Protein AF-A0A3D3JP05-F1 (afdb_monomer_lite)

Radius of gyration: 22.8 Å; chains: 1; bounding box: 66×20×70 Å

Sequence (105 aa):
MFNLRNLLFALTCVLISSRASADYRTYVIRPAINDNSILEGEALPVECREETVMSIMCARGEYEPASFLVETDEPLKQVMVQPGPLKGVAGELPADAVDVRIAQR

Foldseek 3Di:
DDDDDDDDPPPPPPPPPPPPPQPKFKWWFPPQDDPDDDDPPDDDDPRTHRDDDDDDDDDVPDDDGGDMDIGHPDDDDPDDDFFQWDQDPVGIDHSVVDDDDDDDD

Secondary structure (DSSP, 8-state):
-----------------------EEEEEESSSS-S----TTSPPPTTEEE-S-------TT------EEEEESSPPSS----PPPEEETTEEE-GGGS-------

pLDDT: mean 81.55, std 18.35, range [37.72, 96.75]

Structure (mmCIF, N/CA/C/O backbone):
data_AF-A0A3D3JP05-F1
#
_entry.id   AF-A0A3D3JP05-F1
#
loop_
_atom_site.group_PDB
_atom_site.id
_atom_site.type_symbol
_atom_site.label_atom_id
_atom_site.label_alt_id
_atom_site.label_comp_id
_atom_site.label_asym_id
_atom_site.label_entity_id
_atom_site.label_seq_id
_atom_site.pdbx_PDB_ins_code
_atom_site.Cartn_x
_atom_site.Cartn_y
_atom_site.Cartn_z
_atom_site.occupancy
_atom_site.B_iso_or_equiv
_atom_site.auth_seq_id
_atom_site.auth_comp_id
_atom_site.auth_asym_id
_atom_site.auth_atom_id
_atom_site.pdbx_PDB_model_num
ATOM 1 N N . MET A 1 1 ? -50.451 3.640 -50.622 1.00 46.75 1 MET A N 1
ATOM 2 C CA . MET A 1 1 ? -48.976 3.557 -50.782 1.00 46.75 1 MET A CA 1
ATOM 3 C C . MET A 1 1 ? -48.352 4.836 -50.233 1.00 46.75 1 MET A C 1
ATOM 5 O O . MET A 1 1 ? -49.026 5.850 -50.328 1.00 46.75 1 MET A O 1
ATOM 9 N N . PHE A 1 2 ? -47.120 4.753 -49.697 1.00 38.44 2 PHE A N 1
ATOM 10 C CA . PHE A 1 2 ? -46.398 5.682 -48.784 1.00 38.44 2 PHE A CA 1
ATOM 11 C C . PHE A 1 2 ? -46.774 5.470 -47.309 1.00 38.44 2 PHE A C 1
ATOM 13 O O . PHE A 1 2 ? -47.806 5.956 -46.878 1.00 38.44 2 PHE A O 1
ATOM 20 N N . ASN A 1 3 ? -46.138 4.641 -46.476 1.00 37.72 3 ASN A N 1
ATOM 21 C CA . ASN A 1 3 ? -44.816 4.011 -46.298 1.00 37.72 3 ASN A CA 1
ATOM 22 C C . ASN A 1 3 ? -44.090 4.584 -45.061 1.00 37.72 3 ASN A C 1
ATOM 24 O O . ASN A 1 3 ? -43.830 5.776 -44.942 1.00 37.72 3 ASN A O 1
ATOM 28 N N . LEU A 1 4 ? -43.855 3.655 -44.141 1.00 47.78 4 LEU A N 1
ATOM 29 C CA . LEU A 1 4 ? -43.302 3.717 -42.794 1.00 47.78 4 LEU A CA 1
ATOM 30 C C . LEU A 1 4 ? -41.854 4.238 -42.801 1.00 47.78 4 LEU A C 1
ATOM 32 O O . LEU A 1 4 ? -41.105 3.826 -43.686 1.00 47.78 4 LEU A O 1
ATOM 36 N N . ARG A 1 5 ? -41.437 5.045 -41.805 1.00 44.75 5 ARG A N 1
ATOM 37 C CA . ARG A 1 5 ? -40.133 4.913 -41.098 1.00 44.75 5 ARG A CA 1
ATOM 38 C C . ARG A 1 5 ? -39.835 6.064 -40.124 1.00 44.75 5 ARG A C 1
ATOM 40 O O . ARG A 1 5 ? -39.531 7.175 -40.529 1.00 44.75 5 ARG A O 1
ATOM 47 N N . ASN A 1 6 ? -39.855 5.692 -38.845 1.00 44.34 6 ASN A N 1
ATOM 48 C CA . ASN A 1 6 ? -38.905 6.031 -37.781 1.00 44.34 6 ASN A CA 1
ATOM 49 C C . ASN A 1 6 ? -38.392 7.474 -37.669 1.00 44.34 6 ASN A C 1
ATOM 51 O O . ASN A 1 6 ? -37.478 7.864 -38.391 1.00 44.34 6 ASN A O 1
ATOM 55 N N . LEU A 1 7 ? -38.806 8.160 -36.599 1.00 48.72 7 LEU A N 1
ATOM 56 C CA . LEU A 1 7 ? -37.934 9.124 -35.934 1.00 48.72 7 LEU A CA 1
ATOM 57 C C . LEU A 1 7 ? -37.653 8.637 -34.508 1.00 48.72 7 LEU A C 1
ATOM 59 O O . LEU A 1 7 ? -38.525 8.591 -33.644 1.00 48.72 7 LEU A O 1
ATOM 63 N N . LEU A 1 8 ? -36.419 8.171 -34.351 1.00 44.94 8 LEU A N 1
ATOM 64 C CA . LEU A 1 8 ? -35.802 7.600 -33.163 1.00 44.94 8 LEU A CA 1
ATOM 65 C C . LEU A 1 8 ? -35.765 8.648 -32.032 1.00 44.94 8 LEU A C 1
ATOM 67 O O . LEU A 1 8 ? -35.147 9.699 -32.191 1.00 44.94 8 LEU A O 1
ATOM 71 N N . PHE A 1 9 ? -36.365 8.348 -30.879 1.00 44.19 9 PHE A N 1
ATOM 72 C CA . PHE A 1 9 ? -36.049 9.031 -29.621 1.00 44.19 9 PHE A CA 1
ATOM 73 C C . PHE A 1 9 ? -34.680 8.525 -29.145 1.00 44.19 9 PHE A C 1
ATOM 75 O O . PHE A 1 9 ? -34.573 7.445 -28.567 1.00 44.19 9 PHE A O 1
ATOM 82 N N . ALA A 1 10 ? -33.615 9.275 -29.424 1.00 48.12 10 ALA A N 1
ATOM 83 C CA . ALA A 1 10 ? -32.306 9.020 -28.835 1.00 48.12 10 ALA A CA 1
ATOM 84 C C . ALA A 1 10 ? -32.294 9.580 -27.405 1.00 48.12 10 ALA A C 1
ATOM 86 O O . ALA A 1 10 ? -32.023 10.757 -27.183 1.00 48.12 10 ALA A O 1
ATOM 87 N N . LEU A 1 11 ? -32.631 8.732 -26.432 1.00 46.31 11 LEU A N 1
ATOM 88 C CA . LEU A 1 11 ? -32.405 9.005 -25.017 1.00 46.31 11 LEU A CA 1
ATOM 89 C C . LEU A 1 11 ? -30.895 8.897 -24.754 1.00 46.31 11 LEU A C 1
ATOM 91 O O . LEU A 1 11 ? -30.369 7.819 -24.488 1.00 46.31 11 LEU A O 1
ATOM 95 N N . THR A 1 12 ? -30.169 10.005 -24.883 1.00 52.84 12 THR A N 1
ATOM 96 C CA . THR A 1 12 ? -28.778 10.104 -24.430 1.00 52.84 12 THR A CA 1
ATOM 97 C C . THR A 1 12 ? -28.751 10.053 -22.905 1.00 52.84 12 THR A C 1
ATOM 99 O O . THR A 1 12 ? -28.879 11.078 -22.238 1.00 52.84 12 THR A O 1
ATOM 102 N N . CYS A 1 13 ? -28.588 8.854 -22.345 1.00 43.12 13 CYS A N 1
ATOM 103 C CA . CYS A 1 13 ? -28.162 8.682 -20.959 1.00 43.12 13 CYS A CA 1
ATOM 104 C C . CYS A 1 13 ? -26.734 9.221 -20.821 1.00 43.12 13 CYS A C 1
ATOM 106 O O . CYS A 1 13 ? -25.762 8.530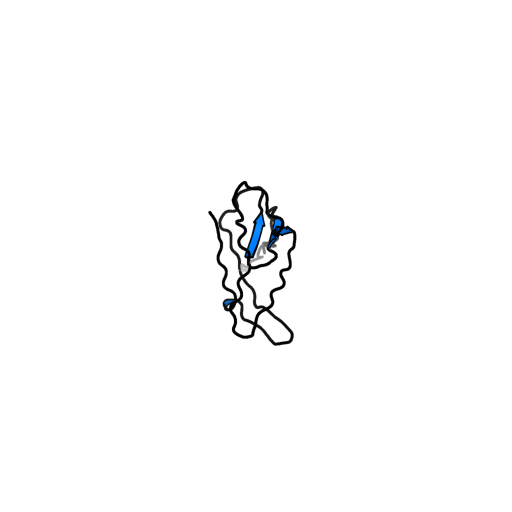 -21.118 1.00 43.12 13 CYS A O 1
ATOM 108 N N . VAL A 1 14 ? -26.606 10.471 -20.381 1.00 52.84 14 VAL A N 1
ATOM 109 C CA . VAL A 1 14 ? -25.345 10.991 -19.853 1.00 52.84 14 VAL A CA 1
ATOM 110 C C . VAL A 1 14 ? -25.109 10.274 -18.526 1.00 52.84 14 VAL A C 1
ATOM 112 O O . VAL A 1 14 ? -25.759 10.570 -17.526 1.00 52.84 14 VAL A O 1
ATOM 115 N N . LEU A 1 15 ? -24.217 9.282 -18.527 1.00 47.06 15 LEU A N 1
ATOM 116 C CA . LEU A 1 15 ? -23.717 8.662 -17.304 1.00 47.06 15 LEU A CA 1
ATOM 117 C C . LEU A 1 15 ? -22.841 9.693 -16.587 1.00 47.06 15 LEU A C 1
ATOM 119 O O . LEU A 1 15 ? -21.645 9.813 -16.845 1.00 47.06 15 LEU A O 1
ATOM 123 N N . ILE A 1 16 ? -23.456 10.481 -15.709 1.00 52.28 16 ILE A N 1
ATOM 124 C CA . ILE A 1 16 ? -22.732 11.291 -14.736 1.00 52.28 16 IL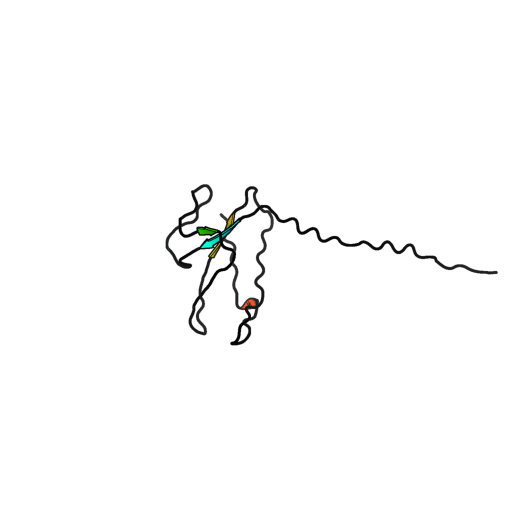E A CA 1
ATOM 125 C C . ILE A 1 16 ? -22.159 10.297 -13.725 1.00 52.28 16 ILE A C 1
ATOM 127 O O . ILE A 1 16 ? -22.857 9.858 -12.814 1.00 52.28 16 ILE A O 1
ATOM 131 N N . SER A 1 17 ? -20.900 9.898 -13.907 1.00 47.59 17 SER A N 1
ATOM 132 C CA . SER A 1 17 ? -20.149 9.174 -12.879 1.00 47.59 17 SER A CA 1
ATOM 133 C C . SER A 1 17 ? -19.90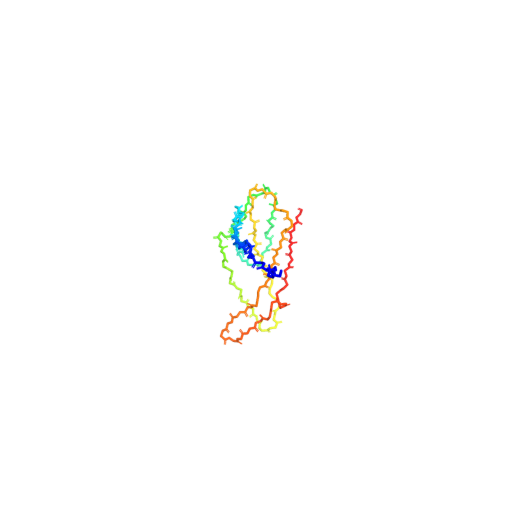5 10.118 -11.706 1.00 47.59 17 SER A C 1
ATOM 135 O O . SER A 1 17 ? -18.857 10.754 -11.607 1.00 47.59 17 SER A O 1
ATOM 137 N N . SER A 1 18 ? -20.882 10.238 -10.810 1.00 46.22 18 SER A N 1
ATOM 138 C CA . SER A 1 18 ? -20.650 10.774 -9.478 1.00 46.22 18 SER A CA 1
ATOM 139 C C . SER A 1 18 ? -19.718 9.798 -8.764 1.00 46.22 18 SER A C 1
ATOM 141 O O . SER A 1 18 ? -20.155 8.745 -8.299 1.00 46.22 18 SER A O 1
ATOM 143 N N . ARG A 1 19 ? -18.420 10.112 -8.694 1.00 47.72 19 ARG A N 1
ATOM 144 C CA . ARG A 1 19 ? -17.572 9.509 -7.666 1.00 47.72 19 ARG A CA 1
ATOM 145 C C . ARG A 1 19 ? -18.131 10.004 -6.340 1.00 47.72 19 ARG A C 1
ATOM 147 O O . ARG A 1 19 ? -17.899 11.151 -5.973 1.00 47.72 19 ARG A O 1
ATOM 154 N N . ALA A 1 20 ? -18.913 9.168 -5.668 1.00 47.81 20 ALA A N 1
ATOM 155 C CA . ALA A 1 20 ? -19.119 9.334 -4.244 1.00 47.81 20 ALA A CA 1
ATOM 156 C C . ALA A 1 20 ? -17.721 9.255 -3.622 1.00 47.81 20 ALA A C 1
ATOM 158 O O . ALA A 1 20 ? -17.103 8.190 -3.622 1.00 47.81 20 ALA A O 1
ATOM 159 N N . SER A 1 21 ? -17.172 10.399 -3.214 1.00 52.78 21 SER A N 1
ATOM 160 C CA . SER A 1 21 ? -16.059 10.390 -2.277 1.00 52.78 21 SER A CA 1
ATOM 161 C C . SER A 1 21 ? -16.667 9.848 -0.998 1.00 52.78 21 SER A C 1
ATOM 163 O O . SER A 1 21 ? -17.464 10.537 -0.371 1.00 52.78 21 SER A O 1
ATOM 165 N N . ALA A 1 22 ? -16.416 8.579 -0.687 1.00 60.94 22 ALA A N 1
ATOM 166 C CA . ALA A 1 22 ? -16.654 8.127 0.671 1.00 60.94 22 ALA A CA 1
ATOM 167 C C . ALA A 1 22 ? -15.779 9.003 1.582 1.00 60.94 22 ALA A C 1
ATOM 169 O O . ALA A 1 22 ? -14.637 9.300 1.221 1.00 60.94 22 ALA A O 1
ATOM 170 N N . ASP A 1 23 ? -16.326 9.465 2.701 1.00 82.31 23 ASP A N 1
ATOM 171 C CA . ASP A 1 23 ? -15.548 10.201 3.691 1.00 82.31 23 ASP A CA 1
ATOM 172 C C . ASP A 1 23 ? -14.596 9.203 4.360 1.00 82.31 23 ASP A C 1
ATOM 174 O O . ASP A 1 23 ? -14.984 8.398 5.205 1.00 82.31 23 ASP A O 1
ATOM 178 N N . TYR A 1 24 ? -13.352 9.187 3.885 1.00 88.38 24 TYR A N 1
ATOM 179 C CA . TYR A 1 24 ? -12.271 8.394 4.450 1.00 88.38 24 TYR A CA 1
ATOM 180 C C . TYR A 1 24 ? -10.992 9.220 4.518 1.00 88.38 24 TYR A C 1
ATOM 182 O O . TYR A 1 24 ? -10.755 10.115 3.702 1.00 88.38 24 TYR A O 1
ATOM 190 N N . ARG A 1 25 ? -10.136 8.877 5.476 1.00 92.31 25 ARG A N 1
ATOM 191 C CA . ARG A 1 25 ? -8.777 9.402 5.594 1.00 92.31 25 ARG A CA 1
ATOM 192 C C . ARG A 1 25 ? -7.779 8.320 5.239 1.00 92.31 25 ARG A C 1
ATOM 194 O O . ARG A 1 25 ? -8.009 7.137 5.481 1.00 92.31 25 ARG A O 1
ATOM 201 N N . THR A 1 26 ? -6.664 8.726 4.650 1.00 93.94 26 THR A N 1
ATOM 202 C CA . THR A 1 26 ? -5.575 7.815 4.297 1.00 93.94 26 THR A CA 1
ATOM 203 C C . THR A 1 26 ? -4.341 8.145 5.103 1.00 93.94 26 THR A C 1
ATOM 205 O O . THR A 1 26 ? -3.954 9.311 5.193 1.00 93.94 26 THR A O 1
ATOM 208 N N . TYR A 1 27 ? -3.688 7.109 5.615 1.00 95.56 27 TYR A N 1
ATOM 209 C CA . TYR A 1 27 ? -2.431 7.253 6.327 1.00 95.56 27 TYR A CA 1
ATOM 210 C C . TYR A 1 27 ? -1.347 6.397 5.688 1.00 95.56 27 TYR A C 1
ATOM 212 O O . TYR A 1 27 ? -1.556 5.221 5.384 1.00 95.56 27 TYR A O 1
ATOM 220 N N . VAL A 1 28 ? -0.161 6.977 5.540 1.00 95.44 28 VAL A N 1
ATOM 221 C CA . VAL A 1 28 ? 1.073 6.253 5.235 1.00 95.44 28 VAL A CA 1
ATOM 222 C C . VAL A 1 28 ? 1.746 5.894 6.554 1.00 95.44 28 VAL A C 1
ATOM 224 O O . VAL A 1 28 ? 1.905 6.749 7.423 1.00 95.44 28 VAL A O 1
ATOM 227 N N . ILE A 1 29 ? 2.168 4.640 6.697 1.00 94.06 29 ILE A N 1
ATOM 228 C CA . ILE A 1 29 ? 2.861 4.164 7.898 1.00 94.06 29 ILE A CA 1
ATOM 229 C C . ILE A 1 29 ? 4.368 4.390 7.728 1.00 94.06 29 ILE A C 1
ATOM 231 O O . ILE A 1 29 ? 4.967 3.917 6.758 1.00 94.06 29 ILE A O 1
ATOM 235 N N . ARG A 1 30 ? 4.992 5.139 8.649 1.00 92.00 30 ARG A N 1
ATOM 236 C CA . ARG A 1 30 ? 6.434 5.438 8.624 1.00 92.00 30 ARG A CA 1
ATOM 237 C C . ARG A 1 30 ? 7.093 5.221 9.996 1.00 92.00 30 ARG A C 1
ATOM 239 O O . ARG A 1 30 ? 6.728 5.932 10.929 1.00 92.00 30 ARG A O 1
ATOM 246 N N . PRO A 1 31 ? 8.137 4.373 10.100 1.00 91.25 31 PRO A N 1
ATOM 247 C CA . PRO A 1 31 ? 8.753 3.605 9.011 1.00 91.25 31 PRO A CA 1
ATOM 248 C C . PRO A 1 31 ? 7.828 2.488 8.500 1.00 91.25 31 PRO A C 1
ATOM 250 O O . PRO A 1 31 ? 6.969 2.018 9.239 1.00 91.25 31 PRO A O 1
ATOM 253 N N . ALA A 1 32 ? 7.992 2.092 7.232 1.00 86.31 32 ALA A N 1
ATOM 254 C CA . ALA A 1 32 ? 7.110 1.121 6.569 1.00 86.31 32 ALA A CA 1
ATOM 255 C C . ALA A 1 32 ? 7.114 -0.260 7.249 1.00 86.31 32 ALA A C 1
ATOM 257 O O . ALA A 1 32 ? 6.092 -0.943 7.261 1.00 86.31 32 ALA A O 1
ATOM 258 N N . ILE A 1 33 ? 8.251 -0.630 7.843 1.00 85.12 33 ILE A N 1
ATOM 259 C CA . ILE A 1 33 ? 8.435 -1.838 8.646 1.00 85.12 33 ILE A CA 1
ATOM 260 C C . ILE A 1 33 ? 8.669 -1.396 10.093 1.00 85.12 33 ILE A C 1
ATOM 262 O O . ILE A 1 33 ? 9.639 -0.690 10.378 1.00 85.12 33 ILE A O 1
ATOM 266 N N . ASN A 1 34 ? 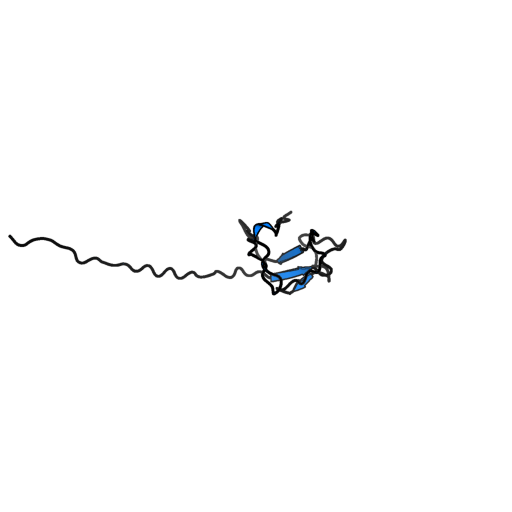7.763 -1.777 10.991 1.00 88.19 34 ASN A N 1
ATOM 267 C CA . ASN A 1 34 ? 7.847 -1.526 12.429 1.00 88.19 34 ASN A CA 1
ATOM 268 C C . ASN A 1 34 ? 7.059 -2.590 13.216 1.00 88.19 34 ASN A C 1
ATOM 270 O O . ASN A 1 34 ? 6.266 -3.329 12.633 1.00 88.19 34 ASN A O 1
ATOM 274 N N . ASP A 1 35 ? 7.277 -2.642 14.533 1.00 88.69 35 ASP A N 1
ATOM 275 C CA . ASP A 1 35 ? 6.636 -3.604 15.444 1.00 88.69 35 ASP A CA 1
ATOM 276 C C . ASP A 1 35 ? 5.346 -3.062 16.097 1.00 88.69 35 ASP A C 1
ATOM 278 O O . ASP A 1 35 ? 4.784 -3.688 16.999 1.00 88.69 35 ASP A O 1
ATOM 282 N N . ASN A 1 36 ? 4.861 -1.891 15.671 1.00 86.81 36 ASN A N 1
ATOM 283 C CA . ASN A 1 36 ? 3.687 -1.262 16.265 1.00 86.81 36 ASN A CA 1
ATOM 284 C C . ASN A 1 36 ? 2.410 -1.801 15.619 1.00 86.81 36 ASN A C 1
ATOM 286 O O . ASN A 1 36 ? 2.219 -1.755 14.404 1.00 86.81 36 ASN A O 1
ATOM 290 N N . SER A 1 37 ? 1.501 -2.297 16.454 1.00 87.19 37 SER A N 1
ATOM 291 C CA . SER A 1 37 ? 0.197 -2.771 15.995 1.00 87.19 37 SER A CA 1
ATOM 292 C C . SER A 1 37 ? -0.761 -1.599 15.777 1.00 87.19 37 SER A C 1
ATOM 294 O O . SER A 1 37 ? -0.824 -0.690 16.599 1.00 87.19 37 SER A O 1
ATOM 296 N N . ILE A 1 38 ? -1.542 -1.653 14.697 1.00 88.50 38 ILE A N 1
ATOM 297 C CA . ILE A 1 38 ? -2.700 -0.777 14.480 1.00 88.50 38 ILE A CA 1
ATOM 298 C C . ILE A 1 38 ? -3.939 -1.607 14.804 1.00 88.50 38 ILE A C 1
ATOM 300 O O . ILE A 1 38 ? -4.237 -2.576 14.102 1.00 88.50 38 ILE A O 1
ATOM 304 N N . LEU A 1 39 ? -4.612 -1.270 15.902 1.00 85.44 39 LEU A N 1
ATOM 305 C CA . LEU A 1 39 ? -5.751 -2.016 16.433 1.00 85.44 39 LEU A CA 1
ATOM 306 C C . LEU A 1 39 ? -7.038 -1.194 16.308 1.00 85.44 39 LEU A C 1
ATOM 308 O O . LEU A 1 39 ? -7.030 0.026 16.452 1.00 85.44 39 LEU A O 1
ATOM 312 N N . GLU A 1 40 ? -8.150 -1.873 16.030 1.00 82.75 40 GLU A N 1
ATOM 313 C CA . GLU A 1 40 ? -9.466 -1.238 15.945 1.00 82.75 40 GLU A CA 1
ATOM 314 C C . GLU A 1 40 ? -9.871 -0.631 17.297 1.00 82.75 40 GLU A C 1
ATOM 316 O O . GLU A 1 40 ? -9.741 -1.272 18.341 1.00 82.75 40 GLU A O 1
ATOM 321 N N . GLY A 1 41 ? -10.373 0.606 17.275 1.00 83.12 41 GLY A N 1
ATOM 322 C CA . GLY A 1 41 ? -10.833 1.321 18.470 1.00 83.12 41 GLY A CA 1
ATOM 323 C C . GLY A 1 41 ? -9.721 1.908 19.345 1.00 83.12 41 GLY A C 1
ATOM 324 O O . GLY A 1 41 ? -10.023 2.598 20.319 1.00 83.12 41 GLY A O 1
ATOM 325 N N . GLU A 1 42 ? -8.452 1.677 19.005 1.00 89.69 42 GLU A N 1
ATOM 326 C CA . GLU A 1 42 ? -7.312 2.314 19.661 1.00 89.69 42 GLU A CA 1
ATOM 327 C C . GLU A 1 42 ? -6.893 3.597 18.933 1.00 89.69 42 GLU A C 1
ATOM 329 O O . GLU A 1 42 ? -7.189 3.805 17.756 1.00 89.69 42 GLU A O 1
ATOM 334 N N . ALA A 1 43 ? -6.202 4.487 19.648 1.00 91.38 43 ALA A N 1
ATOM 335 C CA . ALA A 1 43 ? -5.642 5.683 19.033 1.00 91.38 43 ALA A CA 1
ATOM 336 C C . ALA A 1 43 ? -4.584 5.297 17.991 1.00 91.38 43 ALA A C 1
ATOM 338 O O . ALA A 1 43 ? -3.746 4.430 18.247 1.00 91.38 43 ALA A O 1
ATOM 339 N N . LEU A 1 44 ? -4.594 5.974 16.839 1.00 92.44 44 LEU A N 1
ATOM 340 C CA . LEU A 1 44 ? -3.595 5.729 15.805 1.00 92.44 44 LEU A CA 1
ATOM 341 C C . LEU A 1 44 ? -2.183 6.041 16.332 1.00 92.44 44 LEU A C 1
ATOM 343 O O . LEU A 1 44 ? -1.976 7.094 16.949 1.00 92.44 44 LEU A O 1
ATOM 347 N N . PRO A 1 45 ? -1.206 5.151 16.093 1.00 92.50 45 PRO A N 1
ATOM 348 C CA . PRO A 1 45 ? 0.166 5.364 16.527 1.00 92.50 45 PRO A CA 1
ATOM 349 C C . PRO A 1 45 ? 0.822 6.499 15.720 1.00 92.50 45 PRO A C 1
ATOM 351 O O . PRO A 1 45 ? 0.369 6.859 14.632 1.00 92.50 45 PRO A O 1
ATOM 354 N N . VAL A 1 46 ? 1.907 7.083 16.240 1.00 93.69 46 VAL A N 1
ATOM 355 C CA . VAL A 1 46 ? 2.569 8.268 15.645 1.00 93.69 46 VAL A CA 1
ATOM 356 C C . VAL A 1 46 ? 3.153 8.002 14.248 1.00 93.69 46 VAL A C 1
ATOM 358 O O . VAL A 1 46 ? 3.412 8.920 13.468 1.00 93.69 46 VAL A O 1
ATOM 361 N N . GLU A 1 47 ? 3.358 6.732 13.918 1.00 94.31 47 GLU A N 1
ATOM 362 C CA . GLU A 1 47 ? 3.804 6.244 12.622 1.00 94.31 47 GLU A CA 1
ATOM 363 C C . GLU A 1 47 ? 2.740 6.432 11.531 1.00 94.31 47 GLU A C 1
ATOM 365 O O . GLU A 1 47 ? 3.103 6.517 10.357 1.00 94.31 47 GLU A O 1
ATOM 370 N N . CYS A 1 48 ? 1.452 6.520 11.889 1.00 95.06 48 CYS A N 1
ATOM 371 C CA . CYS A 1 48 ? 0.355 6.806 10.966 1.00 95.06 48 CYS A CA 1
ATOM 372 C C . CYS A 1 48 ? 0.346 8.293 10.604 1.00 95.06 48 CYS A C 1
ATOM 374 O O . CYS A 1 48 ? -0.151 9.137 11.349 1.00 95.06 48 CYS A O 1
ATOM 376 N N . ARG A 1 49 ? 0.873 8.627 9.426 1.00 95.19 49 ARG A N 1
ATOM 377 C CA . ARG A 1 49 ? 0.909 10.004 8.923 1.00 95.19 49 ARG A CA 1
ATOM 378 C C . ARG A 1 49 ? -0.189 10.220 7.910 1.00 95.19 49 ARG A C 1
ATOM 380 O O . ARG A 1 49 ? -0.270 9.457 6.953 1.00 95.19 49 ARG A O 1
ATOM 387 N N . GLU A 1 50 ? -0.997 11.256 8.109 1.00 95.06 50 GLU A N 1
ATOM 388 C CA . GLU A 1 50 ? -2.052 11.646 7.173 1.00 95.06 50 GLU A CA 1
ATOM 389 C C . GLU A 1 50 ? -1.419 12.159 5.868 1.00 95.06 50 GLU A C 1
ATOM 391 O O . GLU A 1 50 ? -1.093 13.332 5.699 1.00 95.06 50 GLU A O 1
ATOM 396 N N . GLU A 1 51 ? -1.154 11.221 4.966 1.00 93.44 51 GLU A N 1
ATOM 397 C CA . GLU A 1 51 ? -0.423 11.391 3.718 1.00 93.44 51 GLU A CA 1
ATOM 398 C C . GLU A 1 51 ? -1.074 10.494 2.659 1.00 93.44 51 GLU A C 1
ATOM 400 O O . GLU A 1 51 ? -1.665 9.454 2.954 1.00 93.44 51 GLU A O 1
ATOM 405 N N . THR A 1 52 ? -0.923 10.877 1.395 1.00 92.94 52 THR A N 1
ATOM 406 C CA . THR A 1 52 ? -1.415 10.106 0.239 1.00 92.94 52 THR A CA 1
ATOM 407 C C . THR A 1 52 ? -0.281 9.537 -0.611 1.00 92.94 52 THR A C 1
ATOM 409 O O . THR A 1 52 ? -0.528 8.815 -1.575 1.00 92.94 52 THR A O 1
ATOM 412 N N . VAL A 1 53 ? 0.971 9.863 -0.270 1.00 92.50 53 VAL A N 1
ATOM 413 C CA . VAL A 1 53 ? 2.160 9.482 -1.035 1.00 92.50 53 VAL A CA 1
ATOM 414 C C . VAL A 1 53 ? 3.145 8.761 -0.131 1.00 92.50 53 VAL A C 1
ATOM 416 O O . VAL A 1 53 ? 3.690 9.327 0.814 1.00 92.50 53 VAL A O 1
ATOM 419 N N . MET A 1 54 ? 3.424 7.512 -0.480 1.00 91.38 54 MET A N 1
ATOM 420 C CA . MET A 1 54 ? 4.441 6.692 0.159 1.00 91.38 54 MET A CA 1
ATOM 421 C C . MET A 1 54 ? 5.692 6.633 -0.720 1.00 91.38 54 MET A C 1
ATOM 423 O O . MET A 1 54 ? 5.600 6.536 -1.943 1.00 91.38 54 MET A O 1
ATOM 427 N N . SER A 1 55 ? 6.870 6.685 -0.100 1.00 90.00 55 SER A N 1
ATOM 428 C CA . SER A 1 55 ? 8.151 6.506 -0.788 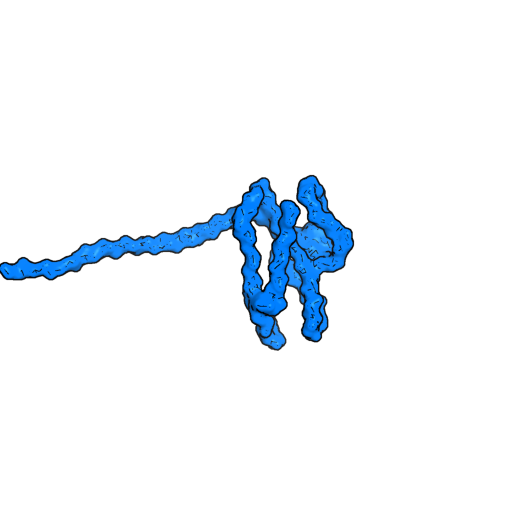1.00 90.00 55 SER A CA 1
ATOM 429 C C . SER A 1 55 ? 8.848 5.281 -0.221 1.00 90.00 55 SER A C 1
ATOM 431 O O . SER A 1 55 ? 9.091 5.223 0.982 1.00 90.00 55 SER A O 1
ATOM 433 N N . ILE A 1 56 ? 9.160 4.331 -1.096 1.00 89.19 56 ILE A N 1
ATOM 434 C CA . ILE A 1 56 ? 9.783 3.052 -0.759 1.00 89.19 56 ILE A CA 1
ATOM 435 C C . ILE A 1 56 ? 11.119 2.976 -1.497 1.00 89.19 56 ILE A C 1
ATOM 437 O O . ILE A 1 56 ? 11.213 3.382 -2.658 1.00 89.19 56 ILE A O 1
ATOM 441 N N . MET A 1 57 ? 12.150 2.480 -0.820 1.00 88.50 57 MET A N 1
ATOM 442 C CA . MET A 1 57 ? 13.463 2.226 -1.402 1.00 88.50 57 MET A CA 1
ATOM 443 C C . MET A 1 57 ? 13.797 0.754 -1.208 1.00 88.50 57 MET A C 1
ATOM 445 O O . MET A 1 57 ? 13.750 0.271 -0.086 1.00 88.50 57 MET A O 1
ATOM 449 N N . CYS A 1 58 ? 14.165 0.078 -2.290 1.00 89.12 58 CYS A N 1
ATOM 450 C CA . CYS A 1 58 ? 14.557 -1.325 -2.270 1.00 89.12 58 CYS A CA 1
ATOM 451 C C . CYS A 1 58 ? 15.659 -1.595 -3.300 1.00 89.12 58 CYS A C 1
ATOM 453 O O . CYS A 1 58 ? 15.883 -0.811 -4.234 1.00 89.12 58 CYS A O 1
ATOM 455 N N . ALA A 1 59 ? 16.370 -2.707 -3.133 1.00 92.19 59 ALA A N 1
ATOM 456 C CA . ALA A 1 59 ? 17.301 -3.207 -4.129 1.00 92.19 59 ALA A CA 1
ATOM 457 C C . ALA A 1 59 ? 16.556 -3.795 -5.343 1.00 92.19 59 ALA A C 1
ATOM 459 O O . ALA A 1 59 ? 15.392 -4.190 -5.286 1.00 92.19 59 ALA A O 1
ATOM 460 N N . ARG A 1 60 ? 17.241 -3.892 -6.490 1.00 89.75 60 ARG A N 1
ATOM 461 C CA . ARG A 1 60 ? 16.656 -4.541 -7.674 1.00 89.75 60 ARG A CA 1
ATOM 462 C C . ARG A 1 60 ? 16.384 -6.019 -7.383 1.00 89.75 60 ARG A C 1
ATOM 464 O O . ARG A 1 60 ? 17.307 -6.744 -7.028 1.00 89.75 60 ARG A O 1
ATOM 471 N N . GLY A 1 61 ? 15.147 -6.454 -7.617 1.00 90.81 61 GLY A N 1
ATOM 472 C CA . GLY A 1 61 ? 14.711 -7.834 -7.379 1.00 90.81 61 GLY A CA 1
ATOM 473 C C . GLY A 1 61 ? 14.332 -8.134 -5.927 1.00 90.81 61 GLY A C 1
ATOM 474 O O . GLY A 1 61 ? 13.948 -9.262 -5.636 1.00 90.81 61 GLY A O 1
ATOM 475 N N . GLU A 1 62 ? 14.426 -7.150 -5.030 1.00 93.31 62 GLU A N 1
ATOM 476 C CA . GLU A 1 62 ? 13.935 -7.267 -3.661 1.00 93.31 62 GLU A CA 1
ATOM 477 C C . GLU A 1 62 ? 12.415 -7.099 -3.617 1.00 93.31 62 GLU A C 1
ATOM 479 O O . GLU A 1 62 ? 11.840 -6.278 -4.335 1.00 93.31 62 GLU A O 1
ATOM 484 N N . TYR A 1 63 ? 11.777 -7.885 -2.753 1.00 92.50 63 TYR A N 1
ATOM 485 C CA . TYR A 1 63 ? 10.387 -7.686 -2.378 1.00 92.50 63 TYR A CA 1
ATOM 486 C C . TYR A 1 63 ? 10.352 -6.823 -1.117 1.00 92.50 63 TYR A C 1
ATOM 488 O O . TYR A 1 63 ? 10.804 -7.269 -0.064 1.00 92.50 63 TYR A O 1
ATOM 496 N N . GLU A 1 64 ? 9.801 -5.617 -1.225 1.00 93.12 64 GLU A N 1
ATOM 497 C CA . GLU A 1 64 ? 9.756 -4.654 -0.124 1.00 93.12 64 GLU A CA 1
ATOM 498 C C . GLU A 1 64 ? 8.304 -4.428 0.324 1.00 93.12 64 GLU A C 1
ATOM 500 O O . GLU A 1 64 ? 7.494 -3.920 -0.461 1.00 93.12 64 GLU A O 1
ATOM 505 N N . PRO A 1 65 ? 7.934 -4.820 1.557 1.00 91.88 65 PRO A N 1
ATOM 506 C CA . PRO A 1 65 ? 6.588 -4.620 2.064 1.00 91.88 65 PRO A CA 1
ATOM 507 C C . PRO A 1 65 ? 6.379 -3.178 2.530 1.00 91.88 65 PRO A C 1
ATOM 509 O O . PRO A 1 65 ? 7.253 -2.548 3.120 1.00 91.88 65 PRO A O 1
ATOM 512 N N . ALA A 1 66 ? 5.161 -2.680 2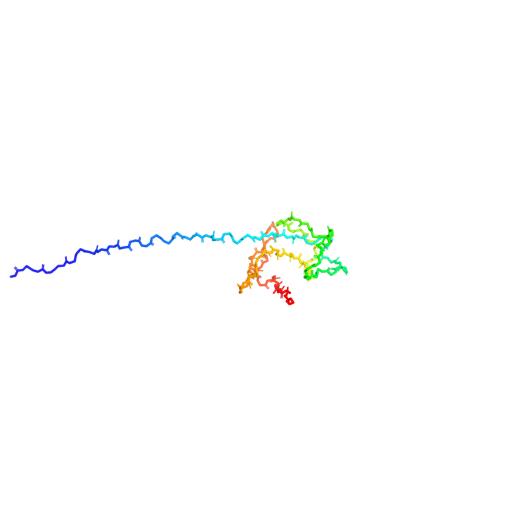.354 1.00 92.25 66 ALA A N 1
ATOM 513 C CA . ALA A 1 66 ? 4.716 -1.460 3.004 1.00 92.25 66 ALA A CA 1
ATOM 514 C C . ALA A 1 66 ? 3.213 -1.513 3.268 1.00 92.25 66 ALA A C 1
ATOM 516 O O . ALA A 1 66 ? 2.491 -2.315 2.676 1.00 92.25 66 ALA A O 1
ATOM 517 N N . SER A 1 67 ? 2.746 -0.667 4.181 1.00 92.06 67 SER A N 1
ATOM 518 C CA . SER A 1 67 ? 1.349 -0.638 4.604 1.00 92.06 67 SER A CA 1
ATOM 519 C C . SER A 1 67 ? 0.811 0.790 4.601 1.00 92.06 67 SER A C 1
ATOM 521 O O . SER A 1 67 ? 1.516 1.745 4.935 1.00 92.06 67 SER A O 1
ATOM 523 N N . PHE A 1 68 ? -0.456 0.931 4.226 1.00 93.31 68 PHE A N 1
ATOM 524 C CA . PHE A 1 68 ? -1.233 2.155 4.378 1.00 93.31 68 PHE A CA 1
ATOM 525 C C . PHE A 1 68 ? -2.543 1.818 5.086 1.00 93.31 68 PHE A C 1
ATOM 527 O O . PHE A 1 68 ? -3.006 0.677 5.039 1.00 93.31 68 PHE A O 1
ATOM 534 N N . LEU A 1 69 ? -3.129 2.812 5.740 1.00 93.19 69 LEU A N 1
ATOM 535 C CA . LEU A 1 69 ? -4.397 2.686 6.445 1.00 93.19 69 LEU A CA 1
ATOM 536 C C . LEU A 1 69 ? -5.456 3.534 5.744 1.00 93.19 69 LEU A C 1
ATOM 538 O O . LEU A 1 69 ? -5.177 4.651 5.308 1.00 93.19 69 LEU A O 1
ATOM 542 N N . VAL A 1 70 ? -6.671 2.997 5.670 1.00 92.06 70 VAL A N 1
ATOM 543 C CA . VAL A 1 70 ? -7.881 3.739 5.316 1.00 92.06 70 VAL A CA 1
ATOM 544 C C . VAL A 1 70 ? -8.750 3.786 6.567 1.00 92.06 70 VAL A C 1
ATOM 546 O O . VAL A 1 70 ? -9.207 2.743 7.028 1.00 92.06 70 VAL A O 1
ATOM 549 N N . GLU A 1 71 ? -8.935 4.977 7.127 1.00 90.75 71 GLU A N 1
ATOM 550 C CA . GLU A 1 71 ? -9.844 5.235 8.247 1.00 90.75 71 GLU A CA 1
ATOM 551 C C . GLU A 1 71 ? -11.172 5.749 7.694 1.00 90.75 71 GLU A C 1
ATOM 553 O O . GLU A 1 71 ? -11.187 6.625 6.828 1.00 90.75 71 GLU A O 1
ATOM 558 N N . THR A 1 72 ? -12.280 5.210 8.187 1.00 89.19 72 THR A N 1
ATOM 559 C CA . THR A 1 72 ? -13.636 5.558 7.752 1.00 89.19 72 THR A CA 1
ATOM 560 C C . THR A 1 72 ? -14.532 5.737 8.964 1.00 89.19 72 THR A C 1
ATOM 562 O O . THR A 1 72 ? -14.454 4.926 9.886 1.00 89.19 72 THR A O 1
ATOM 565 N N . ASP A 1 73 ? -15.433 6.718 8.928 1.00 86.31 73 ASP A N 1
ATOM 566 C CA . ASP A 1 73 ? -16.403 6.932 10.013 1.00 86.31 73 ASP A CA 1
ATOM 567 C C . ASP A 1 73 ? -17.471 5.822 10.068 1.00 86.31 73 ASP A C 1
ATOM 569 O O . ASP A 1 73 ? -18.006 5.512 11.129 1.00 86.31 73 ASP A O 1
ATOM 573 N N . GLU A 1 74 ? -17.754 5.194 8.923 1.00 86.12 74 GLU A N 1
ATOM 574 C CA . GLU A 1 74 ? -18.726 4.110 8.774 1.00 86.12 74 GLU A CA 1
ATOM 575 C C . GLU A 1 74 ? -18.083 2.892 8.087 1.00 86.12 74 GLU A C 1
ATOM 577 O O . GLU A 1 74 ? -17.300 3.068 7.147 1.00 86.12 74 GLU A O 1
ATOM 582 N N . PRO A 1 75 ? -18.432 1.647 8.472 1.00 84.75 75 PRO A N 1
ATOM 583 C CA . PRO A 1 75 ? -17.847 0.451 7.873 1.00 84.75 75 PRO A CA 1
ATOM 584 C C . PRO A 1 75 ? -18.048 0.369 6.352 1.00 84.75 75 PRO A C 1
ATOM 586 O O . PRO A 1 75 ? -19.175 0.284 5.848 1.00 84.75 75 PRO A O 1
ATOM 589 N N . LEU A 1 76 ? -16.944 0.302 5.605 1.00 84.50 76 LEU A N 1
ATOM 590 C CA . LEU A 1 76 ? -16.979 0.076 4.161 1.00 84.50 76 LEU A CA 1
ATOM 591 C C . LEU A 1 76 ? -17.258 -1.395 3.832 1.00 84.50 76 LEU A C 1
ATOM 593 O O . LEU A 1 76 ? -16.578 -2.308 4.300 1.00 84.50 76 LEU A O 1
ATOM 597 N N . LYS A 1 77 ? -18.225 -1.633 2.943 1.00 83.44 77 LYS A N 1
ATOM 598 C CA . LYS A 1 77 ? -18.510 -2.964 2.388 1.00 83.44 77 LYS A CA 1
ATOM 599 C C . LYS A 1 77 ? -17.781 -3.133 1.057 1.00 83.44 77 LYS A C 1
ATOM 601 O O . LYS A 1 77 ? -17.759 -2.210 0.252 1.00 83.44 77 LYS A O 1
ATOM 606 N N . GLN A 1 78 ? -17.249 -4.332 0.807 1.00 85.94 78 GLN A N 1
ATOM 607 C CA . GLN A 1 78 ? -16.618 -4.703 -0.472 1.00 85.94 78 GLN A CA 1
ATOM 608 C C . GLN A 1 78 ? -15.432 -3.799 -0.865 1.00 85.94 78 GLN A C 1
ATOM 610 O O . GLN A 1 78 ? -15.320 -3.366 -2.011 1.00 85.94 78 GLN A O 1
ATOM 615 N N . VAL A 1 79 ? -14.541 -3.514 0.090 1.00 86.88 79 VAL A N 1
ATOM 616 C CA . VAL A 1 79 ? -13.321 -2.734 -0.165 1.00 86.88 79 VAL A CA 1
ATOM 617 C C . VAL A 1 79 ? -12.445 -3.448 -1.194 1.00 86.88 79 VAL A C 1
ATOM 619 O O . VAL A 1 79 ? -12.155 -4.637 -1.065 1.00 86.88 79 VAL A O 1
ATOM 622 N N . MET A 1 80 ? -12.004 -2.703 -2.206 1.00 90.88 80 MET A N 1
ATOM 623 C CA . MET A 1 80 ? -11.122 -3.190 -3.258 1.00 90.88 80 MET A CA 1
ATOM 624 C C . MET A 1 80 ? -9.963 -2.216 -3.446 1.00 90.88 80 MET A C 1
ATOM 626 O O . MET A 1 80 ? -10.169 -1.013 -3.584 1.00 90.88 80 MET A O 1
ATOM 630 N N . VAL A 1 81 ? -8.748 -2.756 -3.505 1.00 92.06 81 VAL A N 1
ATOM 631 C CA . VAL A 1 81 ? -7.532 -2.010 -3.827 1.00 92.06 81 VAL A CA 1
ATOM 632 C C . VAL A 1 81 ? -6.969 -2.589 -5.118 1.00 92.06 81 VAL A C 1
ATOM 634 O O . VAL A 1 81 ? -6.738 -3.792 -5.211 1.00 92.06 81 VAL A O 1
ATOM 637 N N . GLN A 1 82 ? -6.784 -1.737 -6.124 1.00 94.69 82 GLN A N 1
ATOM 638 C CA . GLN A 1 82 ? -6.268 -2.134 -7.432 1.00 94.69 82 GLN A CA 1
ATOM 639 C C . GLN A 1 82 ? -4.944 -1.413 -7.688 1.00 94.69 82 GLN A C 1
ATOM 641 O O . GLN A 1 82 ? -4.959 -0.191 -7.867 1.00 94.69 82 GLN A O 1
ATOM 646 N N . PRO A 1 83 ? -3.804 -2.124 -7.699 1.00 95.19 83 PRO A N 1
ATOM 647 C CA . PRO A 1 83 ? -2.547 -1.516 -8.095 1.00 95.19 83 PRO A CA 1
ATOM 648 C C . PRO A 1 83 ? -2.573 -1.183 -9.590 1.00 95.19 83 PRO A C 1
ATOM 650 O O . PRO A 1 83 ? -3.085 -1.939 -10.417 1.00 95.19 83 PRO A O 1
ATOM 653 N N . GLY A 1 84 ? -2.017 -0.026 -9.933 1.00 96.12 84 GLY A N 1
ATOM 654 C CA . GLY A 1 84 ? -1.638 0.305 -11.303 1.00 96.12 84 GLY A CA 1
ATOM 655 C C . GLY A 1 84 ? -0.158 -0.007 -11.550 1.00 96.12 84 GLY A C 1
ATOM 656 O O . GLY A 1 84 ? 0.580 -0.255 -10.595 1.00 96.12 84 GLY A O 1
ATOM 657 N N . PRO A 1 85 ? 0.306 0.036 -12.811 1.00 96.06 85 PRO A N 1
ATOM 658 C CA . PRO A 1 85 ? 1.729 -0.093 -13.111 1.00 96.06 85 PRO A CA 1
ATOM 659 C C . PRO A 1 85 ? 2.537 1.037 -12.458 1.00 96.06 85 PRO A C 1
ATOM 661 O O . PRO A 1 85 ? 2.125 2.202 -12.485 1.00 96.06 85 PRO A O 1
ATOM 664 N N . LEU A 1 86 ? 3.716 0.710 -11.925 1.00 94.12 86 LEU A N 1
ATOM 665 C CA . LEU A 1 86 ? 4.647 1.693 -11.369 1.00 94.12 86 LEU A CA 1
ATOM 666 C C . LEU A 1 86 ? 5.587 2.167 -12.476 1.00 94.12 86 LEU A C 1
ATOM 668 O O . LEU A 1 86 ? 6.283 1.364 -13.092 1.00 94.12 86 LEU A O 1
ATOM 672 N N . LYS A 1 87 ? 5.619 3.476 -12.735 1.00 95.06 87 LYS A N 1
ATOM 673 C CA . LYS A 1 87 ? 6.364 4.057 -13.861 1.00 95.06 87 LYS A CA 1
ATOM 674 C C . LYS A 1 87 ? 7.454 4.995 -13.370 1.00 95.06 87 LYS A C 1
ATOM 676 O O . LYS A 1 87 ? 7.224 5.808 -12.478 1.00 95.06 87 LYS A O 1
ATOM 681 N N . GLY A 1 88 ? 8.620 4.935 -14.003 1.00 92.88 88 GLY A N 1
ATOM 682 C CA . GLY A 1 88 ? 9.724 5.846 -13.730 1.00 92.88 88 GLY A CA 1
ATOM 683 C C . GLY A 1 88 ? 10.732 5.907 -14.871 1.00 92.88 88 GLY A C 1
ATOM 684 O O . GLY A 1 88 ? 10.589 5.256 -15.902 1.00 92.88 88 GLY A O 1
ATOM 685 N N . VAL A 1 89 ? 11.800 6.681 -14.670 1.00 93.69 89 VAL A N 1
ATOM 686 C CA . VAL A 1 89 ? 12.865 6.864 -15.677 1.00 93.69 89 VAL A CA 1
ATOM 687 C C . VAL A 1 89 ? 13.579 5.562 -16.054 1.00 93.69 89 VAL A C 1
ATOM 689 O O . VAL A 1 89 ? 14.126 5.453 -17.145 1.00 93.69 89 VAL A O 1
ATOM 692 N N . ALA A 1 90 ? 13.571 4.572 -15.158 1.00 89.94 90 ALA A N 1
ATOM 693 C CA . ALA A 1 90 ? 14.198 3.270 -15.361 1.00 89.94 90 ALA A CA 1
ATOM 694 C C . ALA A 1 90 ? 13.282 2.242 -16.056 1.00 89.94 90 ALA A C 1
ATOM 696 O O . ALA A 1 90 ? 13.718 1.112 -16.273 1.00 89.94 90 ALA A O 1
ATOM 697 N N . GLY A 1 91 ? 12.041 2.613 -16.392 1.00 94.00 91 GLY A N 1
ATOM 698 C CA . GLY A 1 91 ? 11.057 1.741 -17.028 1.00 94.00 91 GLY A CA 1
ATOM 699 C C . GLY A 1 91 ? 9.753 1.626 -16.239 1.00 94.00 91 GLY A C 1
ATOM 700 O O . GLY A 1 91 ? 9.383 2.512 -15.466 1.00 94.00 91 GLY A O 1
ATOM 701 N N . GLU A 1 92 ? 9.051 0.522 -16.466 1.00 95.62 92 GLU A N 1
ATOM 702 C CA . GLU A 1 92 ? 7.762 0.213 -15.853 1.00 95.62 92 GLU A CA 1
ATOM 703 C C . GLU A 1 92 ? 7.842 -1.127 -15.118 1.00 95.62 92 GLU A C 1
ATOM 705 O O . GLU A 1 92 ? 8.382 -2.097 -15.652 1.00 95.62 92 GLU A O 1
ATOM 710 N N . LEU A 1 93 ? 7.295 -1.172 -13.903 1.00 94.31 93 LEU A N 1
ATOM 711 C CA . LEU A 1 93 ? 6.899 -2.416 -13.255 1.00 94.31 93 LEU A CA 1
ATOM 712 C C . LEU A 1 93 ? 5.407 -2.634 -13.538 1.00 94.31 93 LEU A C 1
ATOM 714 O O . LEU A 1 93 ? 4.613 -1.710 -13.312 1.00 94.31 93 LEU A O 1
ATOM 718 N N . PRO A 1 94 ? 5.011 -3.814 -14.042 1.00 96.44 94 PRO A N 1
ATOM 719 C CA . PRO A 1 94 ? 3.610 -4.106 -14.310 1.00 96.44 94 PRO A CA 1
ATOM 720 C C . PRO A 1 94 ? 2.804 -4.144 -13.003 1.00 96.44 94 PRO A C 1
ATOM 722 O O . PRO A 1 94 ? 3.357 -4.311 -11.918 1.00 96.44 94 PRO A O 1
ATOM 725 N N . ALA A 1 95 ? 1.485 -3.970 -13.096 1.00 96.75 95 ALA A N 1
ATOM 726 C CA . ALA A 1 95 ? 0.611 -3.922 -11.920 1.00 96.75 95 ALA A CA 1
ATOM 727 C C . ALA A 1 95 ? 0.642 -5.216 -11.082 1.00 96.75 95 ALA A C 1
ATOM 729 O O . ALA A 1 95 ? 0.490 -5.158 -9.867 1.00 96.75 95 ALA A O 1
ATOM 730 N N . ASP A 1 96 ? 0.867 -6.366 -11.722 1.00 95.56 96 ASP A N 1
ATOM 731 C CA . ASP A 1 96 ? 0.982 -7.678 -11.074 1.00 95.56 96 ASP A CA 1
ATOM 732 C C . ASP A 1 96 ? 2.326 -7.898 -10.356 1.00 95.56 96 ASP A C 1
ATOM 734 O O . ASP A 1 96 ? 2.481 -8.891 -9.654 1.00 95.56 96 ASP A O 1
ATOM 738 N N . ALA A 1 97 ? 3.275 -6.960 -10.465 1.00 95.06 97 ALA A N 1
ATOM 739 C CA . ALA A 1 97 ? 4.463 -6.920 -9.613 1.00 95.06 97 ALA A CA 1
ATOM 740 C C . ALA A 1 97 ? 4.176 -6.343 -8.212 1.00 95.06 97 ALA A C 1
ATOM 742 O O . ALA A 1 97 ? 5.068 -6.339 -7.364 1.00 95.06 97 ALA A O 1
ATOM 743 N N . VAL A 1 98 ? 2.966 -5.821 -7.972 1.00 95.06 98 VAL A N 1
ATOM 744 C CA . VAL A 1 98 ? 2.531 -5.286 -6.677 1.00 95.06 98 VAL A CA 1
ATOM 745 C C . VAL A 1 98 ? 1.470 -6.203 -6.085 1.00 95.06 98 VAL A C 1
ATOM 747 O O . VAL A 1 98 ? 0.319 -6.218 -6.522 1.00 95.06 98 VAL A O 1
ATOM 750 N N . ASP A 1 99 ? 1.847 -6.922 -5.035 1.00 95.31 99 ASP A N 1
ATOM 751 C CA . ASP A 1 99 ? 0.907 -7.712 -4.251 1.00 95.31 99 ASP A CA 1
ATOM 752 C C . ASP A 1 99 ? 0.157 -6.825 -3.256 1.00 95.31 99 ASP A C 1
ATOM 754 O O . ASP A 1 99 ? 0.755 -6.066 -2.491 1.00 95.31 99 ASP A O 1
ATOM 758 N N . VAL A 1 100 ? -1.171 -6.956 -3.220 1.00 94.00 100 VAL A N 1
ATOM 759 C CA . VAL A 1 100 ? -2.007 -6.266 -2.235 1.00 94.00 100 VAL A CA 1
ATOM 760 C C . VAL A 1 100 ? -2.724 -7.278 -1.360 1.00 94.00 100 VAL A C 1
ATOM 762 O O . VAL A 1 100 ? -3.445 -8.153 -1.838 1.00 94.00 100 VAL A O 1
ATOM 765 N N . ARG A 1 101 ? -2.555 -7.122 -0.047 1.00 92.19 101 ARG A N 1
ATOM 766 C CA . ARG A 1 101 ? -3.301 -7.866 0.966 1.00 92.19 101 ARG A CA 1
ATOM 767 C C . ARG A 1 101 ? -4.074 -6.881 1.819 1.00 92.19 101 ARG A C 1
ATOM 769 O O . ARG A 1 101 ? -3.493 -5.960 2.381 1.00 92.19 101 ARG A O 1
ATOM 776 N N . ILE A 1 102 ? -5.381 -7.091 1.914 1.00 89.94 102 ILE A N 1
ATOM 777 C CA . ILE A 1 102 ? -6.234 -6.300 2.794 1.00 89.94 102 ILE A CA 1
ATOM 778 C C . ILE A 1 102 ? -6.260 -7.009 4.147 1.00 89.94 102 ILE A C 1
ATOM 780 O O . ILE A 1 102 ? -6.764 -8.126 4.257 1.00 89.94 102 ILE A O 1
ATOM 784 N N . ALA A 1 103 ? -5.688 -6.366 5.160 1.00 83.38 103 ALA A N 1
ATOM 785 C CA . ALA A 1 103 ? -5.821 -6.798 6.541 1.00 83.38 103 ALA A CA 1
ATOM 786 C C . ALA A 1 103 ? -7.089 -6.163 7.122 1.00 83.38 103 ALA A C 1
ATOM 788 O O . ALA A 1 103 ? -7.140 -4.957 7.342 1.00 83.38 103 ALA A O 1
ATOM 789 N N . GLN A 1 104 ? -8.120 -6.979 7.325 1.00 72.94 104 GLN A N 1
ATOM 790 C CA . GLN A 1 104 ? -9.306 -6.629 8.105 1.00 72.94 104 GLN A CA 1
ATOM 791 C C . GLN A 1 104 ? -9.347 -7.589 9.293 1.00 72.94 104 GLN A C 1
ATOM 793 O O . GLN A 1 104 ? -9.028 -8.772 9.126 1.00 72.94 104 GLN A O 1
ATOM 798 N N . ARG A 1 105 ? -9.673 -7.082 10.479 1.00 59.69 105 ARG A N 1
ATOM 799 C CA . ARG A 1 105 ? -10.066 -7.926 11.608 1.00 59.69 105 ARG A CA 1
ATOM 800 C C . ARG A 1 105 ? -11.580 -7.981 11.689 1.00 59.69 105 ARG A C 1
ATOM 802 O O . ARG A 1 105 ? -12.207 -6.975 11.299 1.00 59.69 105 ARG A O 1
#